Protein AF-A0A7X3TE58-F1 (afdb_monomer_lite)

Radius of gyration: 12.28 Å; chains: 1; bounding box: 28×30×31 Å

Structure (mmCIF, N/CA/C/O backbone):
data_AF-A0A7X3TE58-F1
#
_entry.id   AF-A0A7X3TE58-F1
#
loop_
_atom_site.group_PDB
_atom_site.id
_atom_site.type_symbol
_atom_site.label_atom_id
_atom_site.label_alt_id
_atom_site.label_comp_id
_atom_site.label_asym_id
_atom_site.label_entity_id
_atom_site.label_seq_id
_atom_site.pdbx_PDB_ins_code
_atom_site.Cartn_x
_atom_site.Cartn_y
_atom_site.Cartn_z
_atom_site.occupancy
_atom_site.B_iso_or_equiv
_atom_site.auth_seq_id
_atom_site.auth_comp_id
_atom_site.auth_asym_id
_atom_site.auth_atom_id
_atom_site.pdbx_PDB_model_num
ATOM 1 N N . MET A 1 1 ? 2.873 15.401 18.872 1.00 51.97 1 MET A N 1
ATOM 2 C CA . MET A 1 1 ? 2.369 16.235 17.760 1.00 51.97 1 MET A CA 1
ATOM 3 C C . MET A 1 1 ? 1.002 15.673 17.407 1.00 51.97 1 MET A C 1
ATOM 5 O O . MET A 1 1 ? 0.843 14.475 17.569 1.00 51.97 1 MET A O 1
ATOM 9 N N . SER A 1 2 ? 0.007 16.492 17.067 1.00 62.75 2 SER A N 1
ATOM 10 C CA . SER A 1 2 ? -1.270 15.956 16.573 1.00 62.75 2 SER A CA 1
ATOM 11 C C . SER A 1 2 ? -1.082 15.635 15.098 1.00 62.75 2 SER A C 1
ATOM 13 O O . SER A 1 2 ? -0.794 16.556 14.336 1.00 62.75 2 SER A O 1
ATOM 15 N N . VAL A 1 3 ? -1.174 14.359 14.737 1.00 72.06 3 VAL A N 1
ATOM 16 C CA . VAL 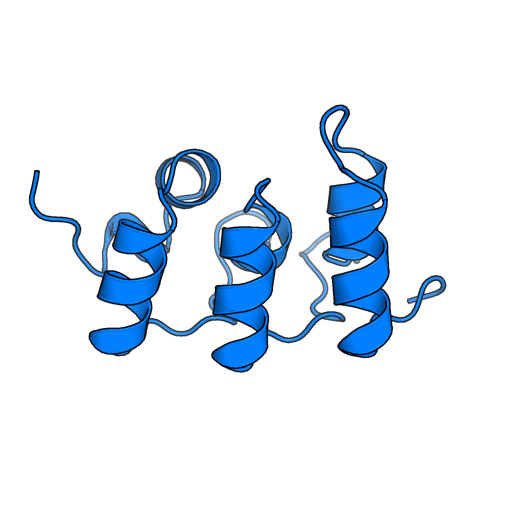A 1 3 ? -1.229 13.923 13.340 1.00 72.06 3 VAL A CA 1
ATOM 17 C C . VAL A 1 3 ? -2.527 14.447 12.730 1.00 72.06 3 VAL A C 1
ATOM 19 O O . VAL A 1 3 ? -3.552 14.508 13.409 1.00 72.06 3 VAL A O 1
ATOM 22 N N . SER A 1 4 ? -2.473 14.917 11.487 1.00 79.44 4 SER A N 1
ATOM 23 C CA . SER A 1 4 ? -3.641 15.394 10.750 1.00 79.44 4 SER A CA 1
ATOM 24 C C . SER A 1 4 ? -3.825 14.577 9.476 1.00 79.44 4 SER A C 1
ATOM 26 O O . SER A 1 4 ? -2.855 14.139 8.866 1.00 79.44 4 SER A O 1
ATOM 28 N N . LEU A 1 5 ? -5.060 14.472 8.979 1.00 81.25 5 LEU A N 1
ATOM 29 C CA . LEU A 1 5 ? -5.346 13.872 7.666 1.00 81.25 5 LEU A CA 1
ATOM 30 C C . LEU A 1 5 ? -4.593 14.554 6.507 1.00 81.25 5 LEU A C 1
ATOM 32 O O . LEU A 1 5 ? -4.443 13.974 5.434 1.00 81.25 5 LEU A O 1
ATOM 36 N N . SER A 1 6 ? -4.121 15.789 6.701 1.00 80.19 6 SER A N 1
ATOM 37 C CA . SER A 1 6 ? -3.239 16.464 5.742 1.00 80.19 6 SER A CA 1
ATOM 38 C C . SER A 1 6 ? -1.876 15.778 5.607 1.00 80.19 6 SER A C 1
ATOM 40 O O . SER A 1 6 ? -1.304 15.799 4.519 1.00 80.19 6 SER A O 1
ATOM 42 N N . ASP A 1 7 ? -1.375 15.170 6.684 1.00 88.88 7 ASP A N 1
ATOM 43 C CA . ASP A 1 7 ? -0.105 14.443 6.710 1.00 88.88 7 ASP A CA 1
ATOM 44 C C . ASP A 1 7 ? -0.231 13.070 6.032 1.00 88.88 7 ASP A C 1
ATOM 46 O O . ASP A 1 7 ? 0.741 12.589 5.463 1.00 88.88 7 ASP A O 1
ATOM 50 N N . TRP A 1 8 ? -1.441 12.494 5.961 1.00 92.06 8 TRP A N 1
ATOM 51 C CA . TRP A 1 8 ? -1.716 11.194 5.322 1.00 92.06 8 TRP A CA 1
ATOM 52 C C . TRP A 1 8 ? -1.252 11.093 3.860 1.00 92.06 8 TRP A C 1
ATOM 54 O O . TRP A 1 8 ? -0.961 10.010 3.364 1.00 92.06 8 TRP A O 1
ATOM 64 N N . LYS A 1 9 ? -1.186 12.223 3.145 1.00 89.88 9 LYS A N 1
ATOM 65 C CA . LYS A 1 9 ? -0.715 12.273 1.750 1.00 89.88 9 LYS A CA 1
ATOM 66 C C . LYS A 1 9 ? 0.787 12.521 1.612 1.00 89.88 9 LYS A C 1
ATOM 68 O O . LYS A 1 9 ? 1.276 12.638 0.492 1.00 89.88 9 LYS A O 1
ATOM 73 N N . SER A 1 10 ? 1.500 12.665 2.722 1.00 92.06 10 SER A N 1
ATOM 74 C CA . SER A 1 10 ? 2.936 12.902 2.736 1.00 92.06 10 SER A CA 1
ATOM 75 C C . SER A 1 10 ? 3.674 11.571 2.766 1.00 92.06 10 SER A C 1
ATOM 77 O O . SER A 1 10 ? 3.487 10.772 3.683 1.00 92.06 10 SER A O 1
ATOM 79 N N . ARG A 1 11 ? 4.553 11.354 1.783 1.00 91.25 11 ARG A N 1
ATOM 80 C CA . ARG A 1 11 ? 5.433 10.179 1.743 1.00 91.25 11 ARG A CA 1
ATOM 81 C C . ARG A 1 11 ? 6.296 10.092 3.002 1.00 91.25 11 ARG A C 1
ATOM 83 O O . ARG A 1 11 ? 6.375 9.038 3.612 1.00 91.25 11 ARG A O 1
ATOM 90 N N . ASP A 1 12 ? 6.851 11.226 3.428 1.00 90.75 12 AS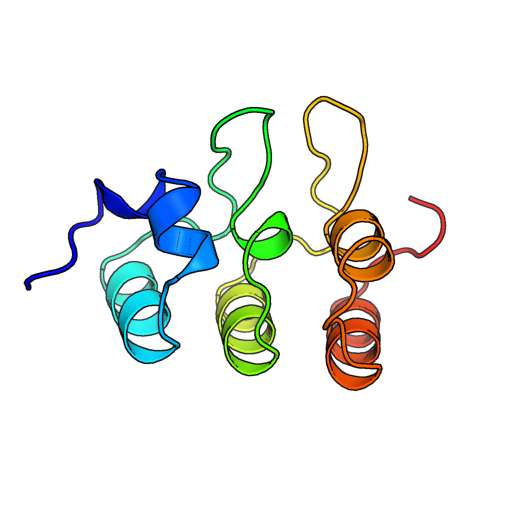P A N 1
ATOM 91 C CA . ASP A 1 12 ? 7.683 11.356 4.634 1.00 90.75 12 ASP A CA 1
ATOM 92 C C . ASP A 1 12 ? 6.929 10.930 5.906 1.00 90.75 12 ASP A C 1
ATOM 94 O O . ASP A 1 12 ? 7.487 10.293 6.798 1.00 90.75 12 ASP A O 1
ATOM 98 N N . PHE A 1 13 ? 5.632 11.256 5.976 1.00 92.19 13 PHE A N 1
ATOM 99 C CA . PHE A 1 13 ? 4.779 10.820 7.077 1.00 92.19 13 PHE A CA 1
ATOM 100 C C . PHE A 1 13 ? 4.560 9.310 7.022 1.00 92.19 13 PHE A C 1
ATOM 102 O O . PHE A 1 13 ? 4.835 8.647 8.008 1.00 92.19 13 PHE A O 1
ATOM 109 N N . LEU A 1 14 ? 4.120 8.757 5.887 1.00 92.62 14 LEU A N 1
ATOM 110 C CA . LEU A 1 14 ? 3.829 7.323 5.751 1.00 92.62 14 LEU A CA 1
ATOM 111 C C . LEU A 1 14 ? 5.065 6.436 5.972 1.00 92.62 14 LEU A C 1
ATOM 113 O O . LEU A 1 14 ? 4.947 5.368 6.565 1.00 92.62 14 LEU A O 1
ATOM 117 N N . GLU A 1 15 ? 6.241 6.891 5.538 1.00 90.25 15 GLU A N 1
ATOM 118 C CA . GLU A 1 15 ? 7.518 6.184 5.706 1.00 9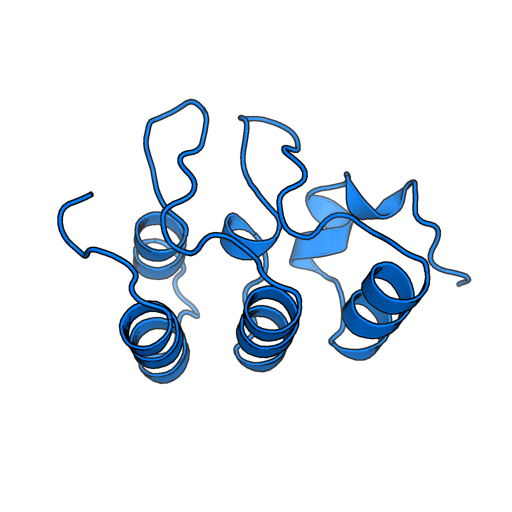0.25 15 GLU A CA 1
ATOM 119 C C . GLU A 1 15 ? 7.949 6.125 7.183 1.00 90.25 15 GLU A C 1
ATOM 121 O O . GLU A 1 15 ? 8.543 5.145 7.623 1.00 90.25 15 GLU A O 1
ATOM 126 N N . SER A 1 16 ? 7.620 7.158 7.969 1.00 89.25 16 SER A N 1
ATOM 127 C CA . SER A 1 16 ? 7.986 7.265 9.389 1.00 89.25 16 SER A CA 1
ATOM 128 C C . SER A 1 16 ? 6.825 7.045 10.368 1.00 89.25 16 SER A C 1
ATOM 130 O O . SER A 1 16 ? 7.024 7.138 11.583 1.00 89.25 16 SER A O 1
ATOM 132 N N . ALA A 1 17 ? 5.624 6.757 9.859 1.00 91.12 17 ALA A N 1
ATOM 133 C CA . ALA A 1 17 ? 4.411 6.619 10.650 1.00 91.12 17 ALA A CA 1
ATOM 134 C C . ALA A 1 17 ? 4.506 5.404 11.572 1.00 91.12 17 ALA A C 1
ATOM 136 O O . ALA A 1 17 ? 4.878 4.303 11.160 1.00 91.12 17 ALA A O 1
ATOM 137 N N . SER A 1 18 ? 4.124 5.597 12.832 1.00 92.12 18 SER A N 1
ATOM 138 C CA . SER A 1 18 ? 3.927 4.477 13.743 1.00 92.12 18 SER A CA 1
ATOM 139 C C . SER A 1 18 ? 2.563 3.812 13.495 1.00 92.12 18 SER A C 1
ATOM 141 O O . SER A 1 18 ? 1.661 4.459 12.956 1.00 92.12 18 SER A O 1
ATOM 143 N N . PRO A 1 19 ? 2.365 2.544 13.903 1.00 91.06 19 PRO A N 1
ATOM 144 C CA . PRO A 1 19 ? 1.069 1.871 13.780 1.00 91.06 19 PRO A CA 1
ATOM 145 C C . PRO A 1 19 ? -0.086 2.677 14.397 1.00 91.06 19 PRO A C 1
ATOM 147 O O . PRO A 1 19 ? -1.130 2.816 13.770 1.00 91.06 19 PRO A O 1
ATOM 150 N N . ASP A 1 20 ? 0.142 3.312 15.553 1.00 92.69 20 ASP A N 1
ATOM 151 C CA . ASP A 1 20 ? -0.822 4.206 16.214 1.00 92.69 20 ASP A CA 1
ATOM 152 C C . ASP A 1 20 ? -1.224 5.400 15.321 1.00 92.69 20 ASP A C 1
ATOM 154 O O . ASP A 1 20 ? -2.398 5.773 15.267 1.00 92.69 20 ASP A O 1
ATOM 158 N N . ASP A 1 21 ? -0.269 5.998 14.595 1.00 93.00 21 ASP A N 1
ATOM 159 C CA . ASP A 1 21 ? -0.543 7.125 13.692 1.00 93.00 21 ASP A CA 1
ATOM 160 C C . ASP A 1 21 ? -1.391 6.676 12.491 1.00 93.00 21 ASP A C 1
ATOM 162 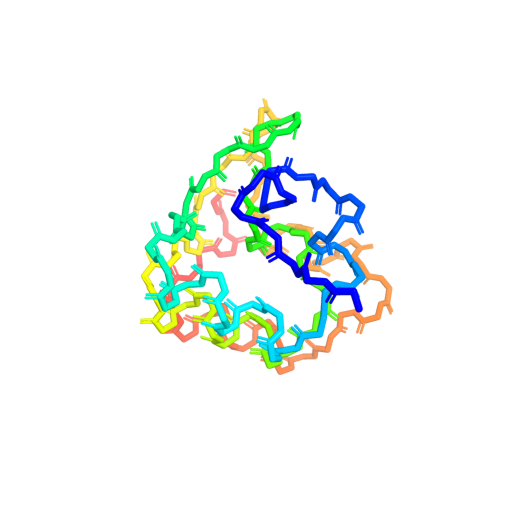O O . ASP A 1 21 ? -2.304 7.395 12.067 1.00 93.00 21 ASP A O 1
ATOM 166 N N . LEU A 1 22 ? -1.114 5.477 11.960 1.00 93.62 22 LEU A N 1
ATOM 167 C CA . LEU A 1 22 ? -1.893 4.872 10.878 1.00 93.62 22 LEU A CA 1
ATOM 168 C C . LEU A 1 22 ? -3.317 4.552 11.350 1.00 93.62 22 LEU A C 1
ATOM 170 O O . LEU A 1 22 ? -4.276 4.971 10.702 1.00 93.62 22 LEU A O 1
ATOM 174 N N . GLU A 1 23 ? -3.469 3.882 12.496 1.00 94.06 23 GLU A N 1
ATOM 175 C CA . GLU A 1 23 ? -4.772 3.572 13.097 1.00 94.06 23 GLU A CA 1
ATOM 176 C C . GLU A 1 23 ? -5.598 4.833 13.336 1.00 94.06 23 GLU A C 1
ATOM 178 O O . GLU A 1 23 ? -6.780 4.883 12.982 1.00 94.06 23 GLU A O 1
ATOM 183 N N . GLN A 1 24 ? -4.980 5.876 13.896 1.00 93.38 24 GLN A N 1
ATOM 184 C CA . GLN A 1 24 ? -5.638 7.154 14.126 1.00 93.38 24 GLN A CA 1
ATOM 185 C C . GLN A 1 24 ? -6.152 7.751 12.813 1.00 93.38 24 GLN A C 1
ATOM 187 O O . GLN A 1 24 ? -7.351 8.017 12.712 1.00 93.38 24 GLN A O 1
ATOM 192 N N . CYS A 1 25 ? -5.300 7.884 11.792 1.00 93.81 25 CYS A N 1
ATOM 193 C CA . CYS A 1 25 ? -5.702 8.439 10.497 1.00 93.81 25 CYS A CA 1
ATOM 194 C C . CYS A 1 25 ? -6.836 7.632 9.853 1.00 93.81 25 CYS A C 1
ATOM 196 O O . CYS A 1 25 ? -7.831 8.204 9.400 1.00 93.81 25 CYS A O 1
ATOM 198 N N . LEU A 1 26 ? -6.716 6.303 9.837 1.00 94.12 26 LEU A N 1
ATOM 199 C CA . LEU A 1 26 ? -7.729 5.405 9.279 1.00 94.12 26 LEU A CA 1
ATOM 200 C C . LEU A 1 26 ? -9.060 5.537 10.035 1.00 94.12 26 LEU A C 1
ATOM 202 O O . LEU A 1 26 ? -10.118 5.633 9.410 1.00 94.12 26 LEU A O 1
ATOM 206 N N . SER A 1 27 ? -9.023 5.645 11.368 1.00 93.44 27 SER A N 1
ATOM 207 C CA . SER A 1 27 ? -10.215 5.863 12.200 1.00 93.44 27 SER A CA 1
ATOM 208 C C . SER A 1 27 ? -10.890 7.219 11.955 1.00 93.44 27 SER A C 1
ATOM 210 O O . SER A 1 27 ? -12.113 7.336 12.069 1.00 93.44 27 SER A O 1
ATOM 212 N N . GLU A 1 28 ? -10.115 8.233 11.564 1.00 93.19 28 GLU A N 1
ATOM 213 C CA . GLU A 1 28 ? -10.604 9.558 11.170 1.00 93.19 28 GLU A CA 1
ATOM 214 C C . GLU A 1 28 ? -11.132 9.599 9.723 1.00 93.19 28 GLU A C 1
ATOM 216 O O . GLU A 1 28 ? -11.635 10.631 9.273 1.00 93.19 28 GLU A O 1
ATOM 221 N N . GLY A 1 29 ? -11.083 8.472 9.004 1.00 92.31 29 GLY A N 1
ATOM 222 C CA . GLY A 1 29 ? -11.603 8.330 7.646 1.00 92.31 29 GLY A CA 1
ATOM 223 C C . GLY A 1 29 ? -10.571 8.595 6.552 1.00 92.31 29 GLY A C 1
ATOM 224 O O . GLY A 1 29 ? -10.957 8.952 5.436 1.00 92.31 29 GLY A O 1
ATOM 225 N N . ALA A 1 30 ? -9.277 8.450 6.852 1.00 94.75 30 ALA A N 1
ATOM 226 C CA . ALA A 1 30 ? -8.245 8.420 5.825 1.00 94.75 30 ALA A CA 1
ATOM 227 C C . ALA A 1 30 ? -8.508 7.285 4.822 1.00 94.75 30 ALA A C 1
ATOM 229 O O . ALA A 1 30 ? -8.870 6.173 5.197 1.00 94.75 30 ALA A O 1
ATOM 230 N N . ASP A 1 31 ? -8.319 7.577 3.535 1.00 95.62 31 ASP A N 1
ATOM 231 C CA . ASP A 1 31 ? -8.458 6.585 2.470 1.00 95.62 31 ASP A CA 1
ATOM 232 C C . ASP A 1 31 ? -7.159 5.763 2.356 1.00 95.62 31 ASP A C 1
ATOM 234 O O . ASP A 1 31 ? -6.125 6.339 1.989 1.00 95.62 31 ASP A O 1
ATOM 238 N N . PRO A 1 32 ? -7.174 4.442 2.630 1.00 96.00 32 PRO A N 1
ATOM 239 C CA . PRO A 1 32 ? -5.986 3.590 2.533 1.00 96.00 32 PRO A CA 1
ATOM 240 C C . PRO A 1 32 ? -5.473 3.422 1.096 1.00 96.00 32 PRO A C 1
ATOM 242 O O . PRO A 1 32 ? -4.345 2.981 0.894 1.00 96.00 32 PRO A O 1
ATOM 245 N N . ASN A 1 33 ? -6.270 3.805 0.094 1.00 96.25 33 ASN A N 1
ATOM 246 C CA . ASN A 1 33 ? -5.923 3.755 -1.325 1.00 96.25 33 ASN A CA 1
ATOM 247 C C . ASN A 1 33 ? -5.605 5.133 -1.909 1.00 96.25 33 ASN A C 1
ATOM 249 O O . ASN A 1 33 ? -5.569 5.300 -3.134 1.00 96.25 33 ASN A O 1
ATOM 253 N N . VAL A 1 34 ? -5.388 6.137 -1.053 1.00 95.50 34 VAL A N 1
ATOM 254 C CA . VAL A 1 34 ? -4.988 7.462 -1.517 1.00 95.50 34 VAL A CA 1
ATOM 255 C C . VAL A 1 34 ? -3.731 7.346 -2.372 1.00 95.50 34 VAL A C 1
ATOM 257 O O . VAL A 1 34 ? -2.795 6.637 -2.025 1.00 95.50 34 VAL A O 1
ATOM 260 N N . ARG A 1 35 ? -3.707 8.050 -3.501 1.00 94.50 35 ARG A N 1
ATOM 261 C CA . ARG A 1 35 ? -2.493 8.181 -4.305 1.00 94.50 35 ARG A CA 1
ATOM 262 C C . ARG A 1 35 ? -1.731 9.414 -3.842 1.00 94.50 35 ARG A C 1
ATOM 264 O O . ARG A 1 35 ? -2.317 10.503 -3.800 1.00 94.50 35 ARG A O 1
ATOM 271 N N . ILE A 1 36 ? -0.469 9.234 -3.483 1.00 92.62 36 ILE A N 1
ATOM 272 C CA . ILE A 1 36 ? 0.458 10.311 -3.132 1.00 92.62 36 ILE A CA 1
ATOM 273 C C . ILE A 1 36 ? 1.335 10.662 -4.347 1.00 92.62 36 ILE A C 1
ATOM 275 O O . ILE A 1 36 ? 0.941 10.403 -5.489 1.00 92.62 36 ILE A O 1
ATOM 279 N N . GLU A 1 37 ? 2.480 11.312 -4.121 1.00 89.94 37 GLU A N 1
ATOM 280 C CA . GLU A 1 37 ? 3.475 11.565 -5.171 1.00 89.94 37 GLU A CA 1
ATOM 281 C C . GLU A 1 37 ? 3.878 10.259 -5.886 1.00 89.94 37 GLU A C 1
ATOM 283 O O . GLU A 1 37 ? 3.799 9.175 -5.311 1.00 89.94 37 GLU A O 1
ATOM 288 N N . ASP A 1 38 ? 4.171 10.351 -7.188 1.00 90.81 38 ASP A N 1
ATOM 289 C CA . ASP A 1 38 ? 4.455 9.207 -8.079 1.00 90.81 38 ASP A CA 1
ATOM 290 C C . ASP A 1 38 ? 3.322 8.157 -8.169 1.00 90.81 38 ASP A C 1
ATOM 292 O O . ASP A 1 38 ? 3.475 7.067 -8.724 1.00 90.81 38 ASP A O 1
ATOM 296 N N . GLY A 1 39 ? 2.132 8.490 -7.658 1.00 93.94 39 GLY A N 1
ATOM 297 C CA . GLY A 1 39 ? 0.965 7.618 -7.652 1.00 93.94 39 GLY A CA 1
ATOM 298 C C . GLY A 1 39 ? 1.066 6.430 -6.702 1.00 93.94 39 GLY A C 1
ATOM 299 O O . GLY A 1 39 ? 0.209 5.545 -6.790 1.00 93.94 39 GLY A O 1
ATOM 300 N N . GLU A 1 40 ? 2.066 6.418 -5.821 1.00 95.50 40 GLU A N 1
ATOM 301 C CA . GLU A 1 40 ? 2.205 5.444 -4.742 1.00 95.50 40 GLU A CA 1
ATOM 302 C C . GLU A 1 40 ? 0.956 5.476 -3.845 1.00 95.50 40 GLU A C 1
ATOM 304 O O . GLU A 1 40 ? 0.307 6.512 -3.679 1.00 95.50 40 GLU A O 1
ATOM 309 N N . THR A 1 41 ? 0.598 4.334 -3.265 1.00 96.50 41 THR A N 1
ATOM 310 C CA . THR A 1 41 ? -0.412 4.255 -2.194 1.00 96.50 41 THR A CA 1
ATOM 311 C C . THR A 1 41 ? 0.279 4.098 -0.841 1.00 96.50 41 THR A C 1
ATOM 313 O O . THR A 1 41 ? 1.442 3.698 -0.824 1.00 96.50 41 THR A O 1
ATOM 316 N N . PRO A 1 42 ? -0.398 4.336 0.300 1.00 95.94 42 PRO A N 1
ATOM 317 C CA . PRO A 1 42 ? 0.151 4.035 1.622 1.00 95.94 42 PRO A CA 1
ATOM 318 C C . PRO A 1 42 ? 0.829 2.665 1.709 1.00 95.94 42 PRO A C 1
ATOM 320 O O . PRO A 1 42 ? 1.916 2.554 2.266 1.00 95.94 42 PRO A O 1
ATOM 323 N N . LEU A 1 43 ? 0.247 1.651 1.062 1.00 95.25 43 LEU A N 1
ATOM 324 C CA . LEU A 1 43 ? 0.767 0.284 1.055 1.00 95.25 43 LEU A CA 1
ATOM 325 C C . LEU A 1 43 ? 2.093 0.116 0.283 1.00 95.25 43 LEU A C 1
ATOM 327 O O . LEU A 1 43 ? 2.789 -0.865 0.502 1.00 95.25 43 LEU A O 1
ATOM 331 N N . HIS A 1 44 ? 2.460 1.050 -0.603 1.00 95.06 44 HIS A N 1
ATOM 332 C CA . HIS A 1 44 ? 3.786 1.072 -1.242 1.00 95.06 44 HIS A CA 1
ATOM 333 C C . HIS A 1 44 ? 4.880 1.610 -0.314 1.00 95.06 44 HIS A C 1
ATOM 335 O O . HIS A 1 44 ? 6.048 1.295 -0.514 1.00 95.06 44 HIS A O 1
ATOM 341 N N . VAL A 1 45 ? 4.508 2.465 0.644 1.00 93.69 45 VAL A N 1
ATOM 342 C CA . VAL A 1 45 ? 5.458 3.294 1.399 1.00 93.69 45 VAL A CA 1
ATOM 343 C C . VAL A 1 45 ? 5.704 2.756 2.800 1.00 93.69 45 VAL A C 1
ATOM 345 O O . VAL A 1 45 ? 6.823 2.861 3.295 1.00 93.69 45 VAL A O 1
ATOM 348 N N . VAL A 1 46 ? 4.684 2.199 3.460 1.00 91.62 46 VAL A N 1
ATOM 349 C CA . VAL A 1 46 ? 4.870 1.663 4.812 1.00 91.62 46 VAL A CA 1
ATOM 350 C C . VAL A 1 46 ? 5.882 0.514 4.792 1.00 91.62 46 VAL A C 1
ATOM 352 O O . VAL A 1 46 ? 5.741 -0.444 4.039 1.00 91.62 46 VAL A O 1
ATOM 355 N N . GLY A 1 47 ? 6.906 0.615 5.637 1.00 82.81 47 GLY A N 1
ATOM 356 C CA . GLY A 1 47 ? 7.972 -0.388 5.757 1.00 82.81 47 GLY A CA 1
ATOM 357 C C . GLY A 1 47 ? 7.862 -1.250 7.013 1.00 82.81 47 GLY A C 1
ATOM 358 O O . GLY A 1 47 ? 8.867 -1.763 7.491 1.00 82.81 47 GLY A O 1
ATOM 359 N N . THR A 1 48 ? 6.677 -1.311 7.630 1.00 88.06 48 THR A N 1
ATOM 360 C CA . THR A 1 48 ? 6.464 -2.123 8.833 1.00 88.06 48 THR A CA 1
ATOM 361 C C . THR A 1 48 ? 5.340 -3.121 8.625 1.00 88.06 48 THR A C 1
ATOM 363 O O . THR A 1 48 ? 4.254 -2.759 8.170 1.00 88.06 48 THR A O 1
ATOM 366 N N . ARG A 1 49 ? 5.570 -4.359 9.077 1.00 90.44 49 ARG A N 1
ATOM 367 C CA . ARG A 1 49 ? 4.579 -5.446 9.083 1.00 90.44 49 ARG A CA 1
ATOM 368 C C . ARG A 1 49 ? 3.224 -5.002 9.623 1.00 90.44 49 ARG A C 1
ATOM 370 O O . ARG A 1 49 ? 2.201 -5.218 8.991 1.00 90.44 49 ARG A O 1
ATOM 377 N N . GLU A 1 50 ? 3.232 -4.358 10.781 1.00 92.69 50 GLU A N 1
ATOM 378 C CA . GLU A 1 50 ? 2.012 -3.941 11.474 1.00 92.69 50 GLU A CA 1
ATOM 379 C C . GLU A 1 50 ? 1.287 -2.821 10.706 1.00 92.69 50 GLU A C 1
ATOM 381 O O . GLU A 1 50 ? 0.065 -2.832 10.603 1.00 92.69 50 GLU A O 1
ATOM 386 N N . GLY A 1 51 ? 2.024 -1.907 10.062 1.00 93.94 51 GLY A N 1
ATOM 387 C CA . GLY A 1 51 ? 1.434 -0.910 9.166 1.00 93.94 51 GLY A CA 1
ATOM 388 C C . GLY A 1 51 ? 0.818 -1.517 7.902 1.00 93.94 51 GLY A C 1
ATOM 389 O O . GLY A 1 51 ? -0.258 -1.089 7.482 1.00 93.94 51 GLY A O 1
ATOM 390 N N . VAL A 1 52 ? 1.459 -2.537 7.320 1.00 93.81 52 VAL A N 1
ATOM 391 C CA . VAL A 1 52 ? 0.914 -3.308 6.190 1.00 93.81 52 VAL A CA 1
ATOM 392 C C . VAL A 1 52 ? -0.385 -4.007 6.600 1.00 93.81 52 VAL A C 1
ATOM 394 O O . VAL A 1 52 ? -1.386 -3.865 5.900 1.00 93.81 52 VAL A O 1
ATOM 397 N N . GLU A 1 53 ? -0.402 -4.695 7.747 1.00 94.62 53 GLU A N 1
ATOM 398 C CA . GLU A 1 53 ? -1.602 -5.349 8.303 1.00 94.62 53 GLU A CA 1
ATOM 399 C C . GLU A 1 53 ? -2.759 -4.354 8.459 1.00 94.62 53 GLU A C 1
ATOM 401 O O . GLU A 1 53 ? -3.837 -4.571 7.907 1.00 94.62 53 GLU A O 1
ATOM 406 N N . LEU A 1 54 ? -2.516 -3.220 9.123 1.00 95.75 54 LEU A N 1
ATOM 407 C CA . LEU A 1 54 ? -3.532 -2.192 9.368 1.00 95.75 54 LEU A CA 1
ATOM 408 C C . LEU A 1 54 ? -4.137 -1.624 8.082 1.00 95.75 54 LEU A C 1
ATOM 410 O O . LEU A 1 54 ? -5.350 -1.428 7.988 1.00 95.75 54 LEU A O 1
ATOM 414 N N . LEU A 1 55 ? -3.302 -1.350 7.080 1.00 95.81 55 LEU A N 1
ATOM 415 C CA . LEU A 1 55 ? -3.766 -0.845 5.791 1.00 95.81 55 LEU A CA 1
ATOM 416 C C . LEU A 1 55 ? -4.601 -1.885 5.041 1.00 95.81 55 LEU A C 1
ATOM 418 O O . LEU A 1 55 ? -5.634 -1.536 4.467 1.00 95.81 55 LEU A O 1
ATOM 422 N N . LEU A 1 56 ? -4.181 -3.151 5.051 1.00 95.44 56 LEU A N 1
ATOM 423 C CA . LEU A 1 56 ? -4.918 -4.249 4.426 1.00 95.44 56 LEU A CA 1
ATOM 424 C C . LEU A 1 56 ? -6.271 -4.479 5.109 1.00 95.44 56 LEU A C 1
ATOM 426 O O . LEU A 1 56 ? -7.287 -4.573 4.419 1.00 95.44 56 LEU A O 1
ATOM 430 N N . ASP A 1 57 ? -6.314 -4.475 6.443 1.00 95.44 57 ASP A N 1
ATOM 431 C CA . ASP A 1 57 ? -7.558 -4.557 7.220 1.00 95.44 57 ASP A CA 1
ATOM 432 C C . ASP A 1 57 ? -8.494 -3.370 6.941 1.00 95.44 57 ASP A C 1
ATOM 434 O O . ASP A 1 57 ? -9.719 -3.522 6.913 1.00 95.44 57 ASP A O 1
ATOM 438 N N . ALA A 1 58 ? -7.934 -2.188 6.666 1.00 95.56 58 ALA A N 1
ATOM 439 C CA . ALA A 1 58 ? -8.695 -1.016 6.241 1.00 95.56 58 ALA A CA 1
ATOM 440 C C . ALA A 1 58 ? -9.169 -1.075 4.774 1.00 95.56 58 ALA A C 1
ATOM 442 O O . ALA A 1 58 ? -9.933 -0.208 4.341 1.00 95.56 58 ALA A O 1
ATOM 443 N N . GLY A 1 59 ? -8.770 -2.093 4.006 1.00 95.25 59 GLY A N 1
ATOM 444 C CA . GLY A 1 59 ? -9.169 -2.286 2.612 1.00 95.25 59 GLY A CA 1
ATOM 445 C C . GLY A 1 59 ? -8.232 -1.642 1.589 1.00 95.25 59 GLY A C 1
ATOM 446 O O . GLY A 1 59 ? -8.683 -1.265 0.502 1.00 95.25 59 GLY A O 1
ATOM 447 N N . ALA A 1 60 ? -6.947 -1.485 1.914 1.00 96.62 60 ALA A N 1
ATOM 448 C CA . ALA A 1 60 ? -5.927 -1.170 0.920 1.00 96.62 60 ALA A CA 1
ATOM 449 C C . ALA A 1 60 ? -5.891 -2.242 -0.182 1.00 96.62 60 ALA A C 1
ATOM 451 O O . ALA A 1 60 ? -6.009 -3.435 0.090 1.00 96.62 60 ALA A O 1
ATOM 452 N N . ASP A 1 61 ? -5.715 -1.815 -1.429 1.00 96.06 61 ASP A N 1
ATOM 453 C CA . ASP A 1 61 ? -5.561 -2.690 -2.584 1.00 96.06 61 ASP A CA 1
ATOM 454 C C . ASP A 1 61 ? -4.101 -3.178 -2.675 1.00 96.06 61 ASP A C 1
ATOM 456 O O . ASP A 1 61 ? -3.212 -2.388 -3.017 1.00 96.06 61 ASP A O 1
ATOM 460 N N . PRO A 1 62 ? -3.829 -4.474 -2.420 1.00 95.44 62 PRO A N 1
ATOM 461 C CA . PRO A 1 62 ? -2.481 -5.039 -2.503 1.00 95.44 62 PRO A CA 1
ATOM 462 C C . PRO A 1 62 ? -1.922 -5.076 -3.931 1.00 95.44 62 PRO A C 1
ATOM 464 O O . PRO A 1 62 ? -0.729 -5.306 -4.117 1.00 95.44 62 PRO A O 1
ATOM 467 N N . ASN A 1 63 ? -2.763 -4.842 -4.943 1.00 95.62 63 ASN A N 1
ATOM 468 C CA . ASN A 1 63 ? -2.395 -4.805 -6.356 1.00 95.62 63 ASN A CA 1
ATOM 469 C C . ASN A 1 63 ? -2.469 -3.395 -6.956 1.00 95.62 63 ASN A C 1
ATOM 471 O O . ASN A 1 63 ? -2.405 -3.246 -8.183 1.00 95.62 63 ASN A O 1
ATOM 475 N N . ALA A 1 64 ? -2.605 -2.360 -6.120 1.00 96.00 64 ALA A N 1
ATOM 476 C CA . ALA A 1 64 ? -2.549 -0.980 -6.576 1.00 96.00 64 ALA A CA 1
ATOM 477 C C . ALA A 1 64 ? -1.262 -0.752 -7.377 1.00 96.00 64 ALA A C 1
ATOM 479 O O . ALA A 1 64 ? -0.201 -1.213 -6.979 1.00 96.00 64 ALA A O 1
ATOM 480 N N . ARG A 1 65 ? -1.353 -0.042 -8.504 1.00 95.06 65 ARG A N 1
ATOM 481 C CA . ARG A 1 65 ? -0.179 0.301 -9.316 1.00 95.06 65 ARG A CA 1
ATOM 482 C C . ARG A 1 65 ? 0.168 1.776 -9.184 1.00 95.06 65 ARG A C 1
ATOM 484 O O . ARG A 1 65 ? -0.715 2.622 -9.378 1.00 95.06 65 ARG A O 1
ATOM 491 N N . ASP A 1 66 ? 1.427 2.080 -8.903 1.00 94.62 66 ASP A N 1
ATOM 492 C CA . ASP A 1 66 ? 1.976 3.437 -8.967 1.00 94.62 66 ASP A CA 1
ATOM 493 C C . ASP A 1 66 ? 2.004 3.973 -10.423 1.00 94.62 66 ASP A C 1
ATOM 495 O O . ASP A 1 66 ? 1.464 3.357 -11.351 1.00 94.62 66 ASP A O 1
ATOM 499 N N . GLU A 1 67 ? 2.582 5.152 -10.660 1.00 95.12 67 GLU A N 1
ATOM 500 C CA . GLU A 1 67 ? 2.731 5.702 -12.019 1.00 95.12 67 GLU A CA 1
ATOM 501 C C . GLU A 1 67 ? 3.718 4.918 -12.899 1.00 95.12 67 GLU A C 1
ATOM 503 O O . GLU A 1 67 ? 3.648 5.002 -14.129 1.00 95.12 67 GLU A O 1
ATOM 508 N N . THR A 1 68 ? 4.610 4.129 -12.297 1.00 93.00 68 THR A N 1
ATOM 509 C CA . THR A 1 68 ? 5.578 3.276 -13.000 1.00 93.00 68 THR A CA 1
ATOM 510 C C . THR A 1 68 ? 5.058 1.861 -13.272 1.00 93.00 68 THR A C 1
ATOM 512 O O . THR A 1 68 ? 5.696 1.102 -14.007 1.00 93.00 68 THR A O 1
ATOM 515 N N . GLY A 1 69 ? 3.875 1.523 -12.754 1.00 93.88 69 GLY A N 1
ATOM 516 C CA . GLY A 1 69 ? 3.263 0.202 -12.839 1.00 93.88 69 GLY A CA 1
ATOM 517 C C . GLY A 1 69 ? 3.715 -0.774 -11.750 1.00 93.88 69 GLY A C 1
ATOM 518 O O . GLY A 1 69 ? 3.346 -1.942 -11.825 1.00 93.88 69 GLY A O 1
ATOM 519 N N . GLN A 1 70 ? 4.497 -0.328 -10.767 1.00 93.88 70 GLN A N 1
ATOM 520 C CA . GLN A 1 70 ? 4.912 -1.124 -9.614 1.00 93.88 70 GLN A CA 1
ATOM 521 C C . GLN A 1 70 ? 3.752 -1.298 -8.639 1.00 93.88 70 GLN A C 1
ATOM 523 O O . GLN A 1 70 ? 2.913 -0.414 -8.501 1.00 93.88 70 GLN A O 1
ATOM 528 N N . THR A 1 71 ? 3.717 -2.459 -7.989 1.00 95.12 71 THR A N 1
ATOM 529 C CA . THR A 1 71 ? 2.762 -2.790 -6.921 1.00 95.12 71 THR A CA 1
ATOM 530 C C . THR A 1 71 ? 3.430 -2.690 -5.547 1.00 95.12 71 THR A C 1
ATOM 532 O O . THR A 1 71 ? 4.665 -2.693 -5.481 1.00 95.12 71 THR A O 1
ATOM 535 N N . PRO A 1 72 ? 2.668 -2.701 -4.436 1.00 94.19 72 PRO A N 1
ATOM 536 C CA . PRO A 1 72 ? 3.227 -2.788 -3.087 1.00 94.19 72 PRO A CA 1
ATOM 537 C C . PRO A 1 72 ? 4.248 -3.919 -2.925 1.00 94.19 72 PRO A C 1
ATOM 539 O O . PRO A 1 72 ? 5.290 -3.742 -2.303 1.00 94.19 72 PRO A O 1
ATOM 542 N N . LEU A 1 73 ? 4.016 -5.062 -3.576 1.00 92.00 73 LEU A N 1
ATOM 543 C CA . LEU A 1 73 ? 4.953 -6.184 -3.559 1.00 92.00 73 LEU A CA 1
ATOM 544 C C . LEU A 1 73 ? 6.283 -5.868 -4.268 1.00 92.00 73 LEU A C 1
ATOM 546 O O . LEU A 1 73 ? 7.342 -6.312 -3.827 1.00 92.00 73 LEU A O 1
ATOM 550 N N . HIS A 1 74 ? 6.255 -5.085 -5.351 1.00 91.81 74 HIS A N 1
ATOM 551 C CA . HIS A 1 74 ? 7.477 -4.606 -6.000 1.00 91.81 74 HIS A CA 1
ATOM 552 C C . HIS A 1 74 ? 8.254 -3.648 -5.096 1.00 91.81 74 HIS A C 1
ATOM 554 O O . HIS A 1 74 ? 9.482 -3.717 -5.074 1.00 91.81 74 HIS A O 1
ATOM 560 N N . ALA A 1 75 ? 7.559 -2.775 -4.360 1.00 89.94 75 ALA A N 1
ATOM 561 C CA . ALA A 1 75 ? 8.180 -1.881 -3.388 1.00 89.94 75 ALA A CA 1
ATOM 562 C C . ALA A 1 75 ? 8.832 -2.682 -2.249 1.00 89.94 75 ALA A C 1
ATOM 564 O O . ALA A 1 75 ? 10.031 -2.534 -2.016 1.00 89.94 75 ALA A O 1
ATOM 565 N N . ALA A 1 76 ? 8.099 -3.630 -1.658 1.00 88.75 76 ALA A N 1
ATOM 566 C CA . ALA A 1 76 ? 8.601 -4.548 -0.636 1.00 88.75 76 ALA A CA 1
ATOM 567 C C . ALA A 1 76 ? 9.857 -5.308 -1.107 1.00 88.75 76 ALA A C 1
ATOM 569 O O . ALA A 1 76 ? 10.863 -5.356 -0.412 1.00 88.75 76 ALA A O 1
ATOM 570 N N . ALA A 1 77 ? 9.870 -5.818 -2.343 1.00 87.19 77 ALA A N 1
ATOM 571 C CA . ALA A 1 77 ? 11.032 -6.522 -2.894 1.00 87.19 77 ALA A CA 1
ATOM 572 C C . ALA A 1 77 ? 12.278 -5.634 -3.108 1.00 87.19 77 ALA A C 1
ATOM 574 O O . ALA A 1 77 ? 13.387 -6.154 -3.267 1.00 87.19 77 ALA A O 1
ATOM 575 N N . ARG A 1 78 ? 12.109 -4.309 -3.184 1.00 85.12 78 ARG A N 1
ATOM 576 C CA . ARG A 1 78 ? 13.207 -3.336 -3.313 1.00 85.12 78 ARG A CA 1
ATOM 577 C C . ARG A 1 78 ? 13.689 -2.823 -1.968 1.00 85.12 78 ARG A C 1
ATOM 579 O O . ARG A 1 78 ? 14.818 -2.329 -1.891 1.00 85.12 78 ARG A O 1
ATOM 586 N N . ASP A 1 79 ? 12.840 -2.913 -0.957 1.00 83.50 79 ASP A N 1
ATOM 587 C CA . ASP A 1 79 ? 13.177 -2.514 0.387 1.00 83.50 79 ASP A CA 1
ATOM 588 C C . ASP A 1 79 ? 14.141 -3.529 1.016 1.00 83.50 79 ASP A C 1
ATOM 590 O O . ASP A 1 79 ? 13.986 -4.745 0.899 1.00 83.50 79 ASP A O 1
ATOM 594 N N . SER A 1 80 ? 15.214 -3.024 1.622 1.00 78.38 80 SER A N 1
ATOM 595 C CA . SER A 1 80 ? 16.261 -3.880 2.198 1.00 78.38 80 SER A CA 1
ATOM 596 C C . SER A 1 80 ? 15.888 -4.417 3.581 1.00 78.38 80 SER A C 1
ATOM 598 O O . SER A 1 80 ? 16.550 -5.336 4.067 1.00 78.38 80 SER A O 1
ATOM 600 N N . GLU A 1 81 ? 14.870 -3.832 4.210 1.00 76.12 81 GLU A N 1
ATOM 601 C CA . GLU A 1 81 ? 14.346 -4.188 5.527 1.00 76.12 81 GLU A CA 1
ATOM 602 C C . GLU A 1 81 ? 13.079 -5.048 5.425 1.00 76.12 81 GLU A C 1
ATOM 604 O O . GLU A 1 81 ? 12.631 -5.578 6.441 1.00 76.12 81 GLU A O 1
ATOM 609 N N . CYS A 1 82 ? 12.569 -5.270 4.206 1.00 79.19 82 CYS A N 1
ATOM 610 C CA . CYS A 1 82 ? 11.422 -6.132 3.959 1.00 79.19 82 CYS A CA 1
ATOM 611 C C . CYS A 1 82 ? 11.617 -7.530 4.555 1.00 79.19 82 CYS A C 1
ATOM 613 O O . CYS A 1 82 ? 12.584 -8.259 4.291 1.00 79.19 82 CYS A O 1
ATOM 615 N N . THR A 1 83 ? 10.640 -7.912 5.361 1.00 84.50 83 THR A N 1
ATOM 616 C CA . THR A 1 83 ? 10.557 -9.199 6.026 1.00 84.50 83 THR A 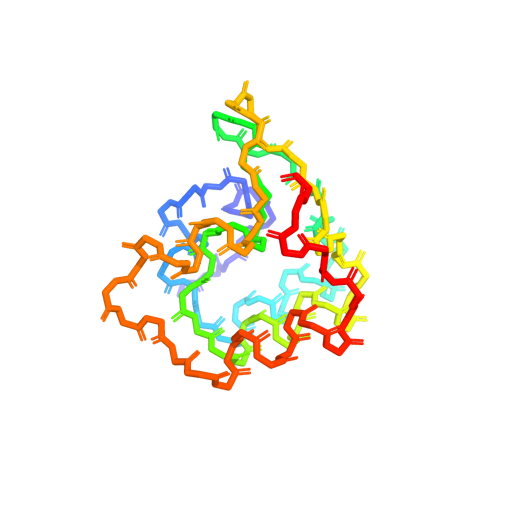CA 1
ATOM 617 C C . THR A 1 83 ? 9.763 -10.195 5.176 1.00 84.50 83 THR A C 1
ATOM 619 O O . THR A 1 83 ? 8.837 -9.823 4.453 1.00 84.50 83 THR A O 1
ATOM 622 N N . PRO A 1 84 ? 10.066 -11.502 5.268 1.00 86.31 84 PRO A N 1
ATOM 623 C CA . PRO A 1 84 ? 9.252 -12.523 4.609 1.00 86.31 84 PRO A CA 1
ATOM 624 C C . PRO A 1 84 ? 7.789 -12.499 5.078 1.00 86.31 84 PRO A C 1
ATOM 626 O O . PRO A 1 84 ? 6.907 -12.859 4.311 1.00 86.31 84 PRO A O 1
ATOM 629 N N . GLU A 1 85 ? 7.535 -12.036 6.302 1.00 86.38 85 GLU A N 1
ATOM 630 C CA . GLU A 1 85 ? 6.197 -11.907 6.885 1.00 86.38 85 GLU A CA 1
ATOM 631 C C . GLU A 1 85 ? 5.360 -10.840 6.158 1.00 86.38 85 GLU A C 1
ATOM 633 O O . GLU A 1 85 ? 4.195 -11.080 5.864 1.00 86.38 85 GLU A O 1
ATOM 638 N N . GLU A 1 86 ? 5.944 -9.694 5.789 1.00 85.69 86 GLU A N 1
ATOM 639 C CA . GLU A 1 86 ? 5.265 -8.664 4.979 1.00 85.69 86 GLU A CA 1
ATOM 640 C C . GLU A 1 86 ? 4.888 -9.175 3.589 1.00 85.69 86 GLU A C 1
ATOM 642 O O . GLU A 1 86 ? 3.796 -8.909 3.086 1.00 85.69 86 GLU A O 1
ATOM 647 N N . VAL A 1 87 ? 5.781 -9.951 2.976 1.00 88.25 87 VAL A N 1
ATOM 648 C CA . VAL A 1 87 ? 5.519 -10.599 1.689 1.00 88.25 87 VAL A CA 1
ATOM 649 C C . VAL A 1 87 ? 4.388 -11.620 1.819 1.00 88.25 87 VAL A C 1
ATOM 651 O O . VAL A 1 87 ? 3.501 -11.651 0.966 1.00 88.25 87 VAL A O 1
ATOM 654 N N . GLU A 1 88 ? 4.388 -12.435 2.879 1.00 90.12 88 GLU A N 1
ATOM 655 C CA . GLU A 1 88 ? 3.302 -13.383 3.158 1.00 90.12 88 GLU A CA 1
ATOM 656 C C . GLU A 1 88 ? 1.963 -12.667 3.372 1.00 90.12 88 GLU A C 1
ATOM 658 O O . GLU A 1 88 ? 0.976 -13.061 2.758 1.00 90.12 88 GLU A O 1
ATOM 663 N N . LEU A 1 89 ? 1.932 -11.564 4.123 1.00 91.38 89 LEU A N 1
ATOM 664 C CA . LEU A 1 89 ? 0.720 -10.760 4.319 1.00 91.38 89 LEU A CA 1
ATOM 665 C C . LEU A 1 89 ? 0.156 -10.213 3.009 1.00 91.38 89 LEU A C 1
ATOM 667 O O . LEU A 1 89 ? -1.052 -10.276 2.775 1.00 91.38 89 LEU A O 1
ATOM 671 N N . LEU A 1 90 ? 1.021 -9.702 2.133 1.00 90.00 90 LEU A N 1
ATOM 672 C CA . LEU A 1 90 ? 0.607 -9.250 0.809 1.00 90.00 90 LEU A CA 1
ATOM 673 C C . LEU A 1 90 ? 0.038 -10.415 -0.016 1.00 90.00 90 LEU A C 1
ATOM 675 O O . LEU A 1 90 ? -0.999 -10.246 -0.657 1.00 90.00 90 LEU A O 1
ATOM 679 N N . PHE A 1 91 ? 0.647 -11.605 0.028 1.00 90.62 91 PHE A N 1
ATOM 680 C CA . PHE A 1 91 ? 0.101 -12.799 -0.632 1.00 90.62 91 PHE A CA 1
ATOM 681 C C . PHE A 1 91 ? -1.256 -13.225 -0.068 1.00 90.62 91 PHE A C 1
ATOM 683 O O . PHE A 1 91 ? -2.166 -13.512 -0.850 1.00 90.62 91 PHE A O 1
ATOM 690 N N . ASP A 1 92 ? -1.414 -13.244 1.255 1.00 91.88 92 ASP A N 1
ATOM 691 C CA . ASP A 1 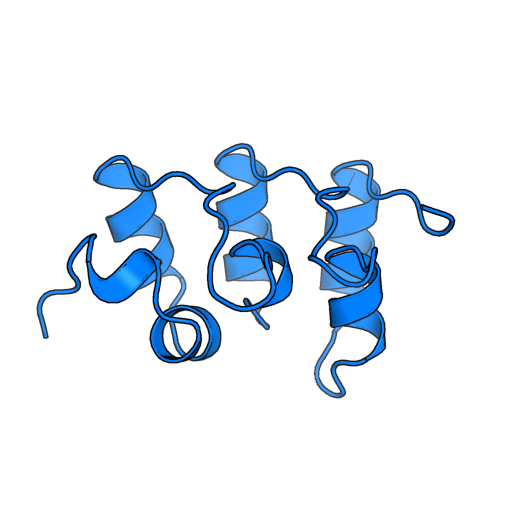92 ? -2.676 -13.575 1.924 1.00 91.88 92 ASP A CA 1
ATOM 692 C C . ASP A 1 92 ? -3.778 -12.562 1.584 1.00 91.88 92 ASP A C 1
ATOM 694 O O . ASP A 1 92 ? -4.940 -12.938 1.403 1.00 91.88 92 ASP A O 1
ATOM 698 N N . ALA A 1 93 ? -3.414 -11.292 1.395 1.00 91.56 93 ALA A N 1
ATOM 699 C CA . ALA A 1 93 ? -4.314 -10.257 0.894 1.00 91.56 93 ALA A CA 1
ATOM 700 C C . ALA A 1 93 ? -4.621 -10.370 -0.612 1.00 91.56 93 ALA A C 1
ATOM 702 O O . ALA A 1 93 ? -5.514 -9.687 -1.115 1.00 91.56 93 ALA A O 1
ATOM 703 N N . GLY A 1 94 ? -3.931 -11.249 -1.342 1.00 91.31 94 GLY A N 1
ATOM 704 C CA . GLY A 1 94 ? -4.151 -11.492 -2.766 1.00 91.31 94 GLY A CA 1
ATOM 705 C C . GLY A 1 94 ? -3.270 -10.663 -3.701 1.00 91.31 94 GLY A C 1
ATOM 706 O O . GLY A 1 94 ? -3.659 -10.446 -4.852 1.00 91.31 94 GLY A O 1
ATOM 707 N N . ALA A 1 95 ? -2.106 -10.196 -3.242 1.00 92.19 95 ALA A N 1
ATOM 708 C CA . ALA A 1 95 ? -1.086 -9.621 -4.114 1.00 92.19 95 ALA A CA 1
ATOM 709 C C . ALA A 1 95 ? -0.650 -10.643 -5.174 1.00 92.19 95 ALA A C 1
ATOM 711 O O . ALA A 1 95 ? -0.280 -11.779 -4.866 1.00 92.19 95 ALA A O 1
ATOM 712 N N . ASP A 1 96 ? -0.680 -10.229 -6.435 1.00 89.25 96 ASP A N 1
ATOM 713 C CA . ASP A 1 96 ? -0.206 -11.027 -7.556 1.00 89.25 96 ASP A CA 1
ATOM 714 C C . ASP A 1 96 ? 1.298 -10.757 -7.765 1.00 89.25 96 ASP A C 1
ATOM 716 O O . ASP A 1 96 ? 1.692 -9.626 -8.064 1.00 89.25 96 ASP A O 1
ATOM 720 N N . PRO A 1 97 ? 2.163 -11.782 -7.645 1.00 80.44 97 PRO A N 1
ATOM 721 C CA . PRO A 1 97 ? 3.609 -11.636 -7.811 1.00 80.44 97 PRO A CA 1
ATOM 722 C C . PRO A 1 97 ? 4.042 -11.356 -9.255 1.00 80.44 97 PRO A C 1
ATOM 724 O O . PRO A 1 97 ? 5.224 -11.144 -9.519 1.00 80.44 97 PRO A O 1
ATOM 727 N N . SER A 1 98 ? 3.100 -11.399 -10.192 1.00 80.81 98 SER A N 1
ATOM 728 C CA . SER A 1 98 ? 3.280 -11.168 -11.623 1.00 80.81 98 SER A CA 1
ATOM 729 C C . SER A 1 98 ? 2.532 -9.935 -12.147 1.00 80.81 98 SER A C 1
ATOM 731 O O . SER A 1 98 ? 2.541 -9.715 -13.363 1.00 80.81 98 SER A O 1
ATOM 733 N N . ALA A 1 99 ? 1.872 -9.167 -11.270 1.00 75.12 99 ALA A N 1
ATOM 734 C CA . ALA A 1 99 ? 1.138 -7.952 -11.639 1.00 75.12 99 ALA A CA 1
ATOM 735 C C . ALA A 1 99 ? 2.027 -6.820 -12.171 1.00 75.12 99 ALA A C 1
ATOM 737 O O . ALA A 1 99 ? 3.235 -6.792 -11.882 1.00 75.12 99 ALA A O 1
#

Secondary structure (DSSP, 8-state):
----TTGGG-HHHHHH--HHHHHHHHHTT--TT---GGG--HHHH--SHHHHHHHHHTT--TT---TTS--HHHHHHH-SS--HHHHHHHHHTT--TT-

Sequence (99 aa):
MSVSLSDWKSRDFLESASPDDLEQCLSEGADPNVRIEDGETPLHVVGTREGVELLLDAGADPNARDETGQTPLHAAARDSECTPEEVELLFDAGADPSA

pLDDT: mean 90.21, std 7.08, range [51.97, 96.62]

Foldseek 3Di:
DDQDLVCQQPLVCLLPPDLVSLVVNLVVPRDQCDQHPQRDGSLLRHQDLSSNVSSLVSPHDQCRQGNVGDGSLNSLVPDPSRDVSSVVSSVVSPRDPVD